Protein AF-A0AA49GGZ0-F1 (afdb_monomer_lite)

Radius of gyration: 17.22 Å; chains: 1; bounding box: 53×34×42 Å

Sequence (162 aa):
MSKKKEEEEKAKKLKKKEEINKILRNADAGKEMQLGMHTRDFSFLDGVEEKFAKDLQNPDESYRLYYSIRRLLMEYLPKGKENEKARELVYEQKNIFLNRGKAKGPDGYRGSDGRQAYISSDLVVALEIVKDWIKSGANSFDIYNQFNEKNIELGYIDPKKQ

Organism: NCBI:txid3059076

pLDDT: mean 85.46, std 13.2, range [53.03, 98.19]

Secondary structure (DSSP, 8-state):
--HHHHHHHHHHHHHHHHHHHHHHHHHHTT-HHHHTT-----GGGTTTGGG-SS----HHHHHHHHHHHHHHHHHHS--SSTTHHHHHHHHHHHHHHHTTTPPP-TTS--S--GGGS-IIIIIHHHHHHHHHHHHTT--HHHHHHHHHHHHHHTTSS-TTT-

Foldseek 3Di:
DDPVVLVVVVVVLVVVVVVLLCLQQVLCPPQPVLLVVDDDDPCVLPPLQVPPPDQDDDLVLLQVLVVVLVVLLVSQGRDDPSNVVLSVLLVQLLVCQLFVQQGQDPVRDRPDDSSRGGSNRGRNVSSVLSVVCVVVVVRSSSSSVSSVVVCVVSVSDDPSVD

Structure (mmCIF, N/CA/C/O backbone):
data_AF-A0AA49GGZ0-F1
#
_entry.id   AF-A0AA49GGZ0-F1
#
loop_
_atom_site.group_PDB
_atom_site.id
_atom_site.type_symbol
_atom_site.label_atom_id
_atom_site.label_alt_id
_atom_site.label_comp_id
_atom_site.label_asym_id
_atom_site.label_entity_id
_atom_site.label_seq_id
_atom_site.pdbx_PDB_ins_code
_atom_site.Cartn_x
_atom_site.Cartn_y
_atom_site.Cartn_z
_atom_site.occupancy
_atom_site.B_iso_or_equiv
_atom_site.auth_seq_id
_atom_site.auth_comp_id
_atom_site.auth_asym_id
_atom_site.auth_atom_id
_atom_site.pdbx_PDB_model_num
ATOM 1 N N . MET A 1 1 ? -28.200 16.880 -7.261 1.00 55.25 1 MET A N 1
ATOM 2 C CA . MET A 1 1 ? -28.085 16.164 -5.968 1.00 55.25 1 MET A CA 1
ATOM 3 C C . MET A 1 1 ? -28.119 17.199 -4.848 1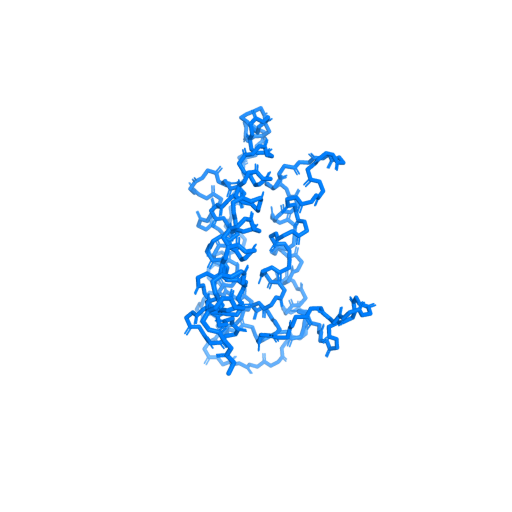.00 55.25 1 MET A C 1
ATOM 5 O O . MET A 1 1 ? -27.531 18.253 -5.023 1.00 55.25 1 MET A O 1
ATOM 9 N N . SER A 1 2 ? -28.883 16.973 -3.772 1.00 67.31 2 SER A N 1
ATOM 10 C CA . SER A 1 2 ? -29.075 17.964 -2.693 1.00 67.31 2 SER A CA 1
ATOM 11 C C . SER A 1 2 ? -27.779 18.181 -1.900 1.00 67.31 2 SER A C 1
ATOM 13 O O . SER A 1 2 ? -27.130 17.191 -1.564 1.00 67.31 2 SER A O 1
ATOM 15 N N . LYS A 1 3 ? -27.441 19.439 -1.561 1.00 74.25 3 LYS A N 1
ATOM 16 C CA . LYS A 1 3 ? -26.261 19.824 -0.748 1.00 74.25 3 LYS A CA 1
ATOM 17 C C . LYS A 1 3 ? -26.090 18.954 0.509 1.00 74.25 3 LYS A C 1
ATOM 19 O O . LYS A 1 3 ? -24.978 18.577 0.853 1.00 74.25 3 LYS A O 1
ATOM 24 N N . LYS A 1 4 ? -27.207 18.528 1.109 1.00 77.81 4 LYS A N 1
ATOM 25 C CA . LYS A 1 4 ? -27.244 17.650 2.285 1.00 77.81 4 LYS A CA 1
ATOM 26 C C . LYS A 1 4 ? -26.634 16.256 2.045 1.00 77.81 4 LYS A C 1
ATOM 28 O O . LYS A 1 4 ? -25.941 15.739 2.910 1.00 77.81 4 LYS A O 1
ATOM 33 N N . LYS A 1 5 ? -26.836 15.655 0.861 1.00 78.81 5 LYS A N 1
ATOM 34 C CA . LYS A 1 5 ? -26.240 14.345 0.517 1.00 78.81 5 LYS A CA 1
ATOM 35 C C . LYS A 1 5 ? -24.722 14.438 0.337 1.00 78.81 5 LYS A C 1
ATOM 37 O O . LYS A 1 5 ? -24.009 13.506 0.689 1.00 78.81 5 LYS A O 1
ATOM 42 N N . GLU A 1 6 ? -24.236 15.556 -0.196 1.00 79.94 6 GLU A N 1
ATOM 43 C CA . GLU A 1 6 ? -22.804 15.778 -0.414 1.00 79.94 6 GLU A CA 1
ATOM 44 C C . GLU A 1 6 ? -22.053 16.002 0.911 1.00 79.94 6 GLU A C 1
ATOM 46 O O . GLU A 1 6 ? -20.947 15.497 1.097 1.00 79.94 6 GLU A O 1
ATOM 51 N N . GLU A 1 7 ? -22.670 16.709 1.862 1.00 81.38 7 GLU A N 1
ATOM 52 C CA . GLU A 1 7 ? -22.139 16.888 3.220 1.00 81.38 7 GLU A CA 1
ATOM 53 C C . GLU A 1 7 ? -22.102 15.571 4.010 1.00 81.38 7 GLU A C 1
ATOM 55 O O . GLU A 1 7 ? -21.087 15.255 4.636 1.00 81.38 7 GLU A O 1
ATOM 60 N N . GLU A 1 8 ? -23.160 14.758 3.933 1.00 82.75 8 GLU A N 1
ATOM 61 C CA . GLU A 1 8 ? -23.203 13.433 4.568 1.00 82.75 8 GLU A CA 1
ATOM 62 C C . GLU A 1 8 ? -22.129 12.483 4.012 1.00 82.75 8 GLU A C 1
ATOM 64 O O . GLU A 1 8 ? -21.506 11.731 4.767 1.00 82.75 8 GLU A O 1
ATOM 69 N N . GLU A 1 9 ? -21.876 12.516 2.701 1.00 82.88 9 GLU A N 1
ATOM 70 C CA . GLU A 1 9 ? -20.831 11.707 2.072 1.00 82.88 9 GLU A CA 1
ATOM 71 C C . GLU A 1 9 ? -19.430 12.155 2.511 1.00 82.88 9 GLU A C 1
ATOM 73 O O . GLU A 1 9 ? -18.609 11.320 2.895 1.00 82.88 9 GLU A O 1
ATOM 78 N N . LYS A 1 10 ? -19.167 13.469 2.546 1.00 83.44 10 LYS A N 1
ATOM 79 C CA . LYS A 1 10 ? -17.901 14.028 3.056 1.00 83.44 10 LYS A CA 1
ATOM 80 C C . LYS A 1 10 ? -17.653 13.640 4.516 1.00 83.44 10 LYS A C 1
ATOM 82 O O . LYS A 1 10 ? -16.545 13.227 4.853 1.00 83.44 10 LYS A O 1
ATOM 87 N N . ALA A 1 11 ? -18.679 13.697 5.365 1.00 84.94 11 ALA A N 1
ATOM 88 C CA . ALA A 1 11 ? -18.571 13.306 6.769 1.00 84.94 11 ALA A CA 1
ATOM 89 C C . ALA A 1 11 ? -18.245 11.811 6.944 1.00 84.94 11 ALA A C 1
ATOM 91 O O . ALA A 1 11 ? -17.433 11.450 7.797 1.00 84.94 11 ALA A O 1
ATOM 92 N N . LYS A 1 12 ? -18.833 10.928 6.123 1.00 85.88 12 LYS A N 1
ATOM 93 C CA . LYS A 1 12 ? -18.508 9.489 6.131 1.00 85.88 12 LYS A CA 1
ATOM 94 C C . LYS A 1 12 ? -17.058 9.225 5.718 1.00 85.88 12 LYS A C 1
ATOM 96 O O . LYS A 1 12 ? -16.384 8.427 6.365 1.00 85.88 12 LYS A O 1
ATOM 101 N N . LYS A 1 13 ? -16.572 9.911 4.680 1.00 84.50 13 LYS A N 1
ATOM 102 C CA . LYS A 1 13 ? -15.184 9.796 4.202 1.00 84.50 13 LYS A CA 1
ATOM 103 C C . LYS A 1 13 ? -14.179 10.248 5.257 1.00 84.50 13 LYS A C 1
ATOM 105 O O . LYS A 1 13 ? -13.210 9.542 5.528 1.00 84.50 13 LYS A O 1
ATOM 110 N N . LEU A 1 14 ? -14.450 11.378 5.912 1.00 87.06 14 LEU A N 1
ATOM 111 C CA . LEU A 1 14 ? -13.603 11.883 6.992 1.00 87.06 14 LEU A CA 1
ATOM 112 C C . LEU A 1 14 ? -13.507 10.878 8.147 1.00 87.06 14 LEU A C 1
ATOM 114 O O . LEU A 1 14 ? -12.403 10.519 8.544 1.00 87.06 14 LEU A O 1
ATOM 118 N N . LYS A 1 15 ? -14.646 10.340 8.602 1.00 88.75 15 LYS A N 1
ATOM 119 C CA . LYS A 1 15 ? -14.680 9.310 9.653 1.00 88.75 15 LYS A CA 1
ATOM 120 C C . LYS A 1 15 ? -13.869 8.069 9.289 1.00 88.75 15 LYS A C 1
ATOM 122 O O . LYS A 1 15 ? -13.124 7.558 10.116 1.00 88.75 15 LYS A O 1
ATOM 127 N N . LYS A 1 16 ? -13.974 7.600 8.044 1.00 88.31 16 LYS A N 1
ATOM 128 C CA . LYS A 1 16 ? -13.203 6.449 7.554 1.00 88.31 16 LYS A CA 1
ATOM 129 C C . LYS A 1 16 ? -11.697 6.730 7.557 1.00 88.31 16 LYS A C 1
ATOM 131 O O . LYS A 1 16 ? -10.912 5.868 7.941 1.00 88.31 16 LYS A O 1
ATOM 136 N N . LYS A 1 17 ? -11.282 7.936 7.156 1.00 88.75 17 LYS A N 1
ATOM 137 C CA . LYS A 1 17 ? -9.872 8.351 7.205 1.00 88.75 17 LYS A CA 1
ATOM 138 C C . LYS A 1 17 ? -9.354 8.401 8.644 1.00 88.75 17 LYS A C 1
ATOM 140 O O . LYS A 1 17 ? -8.270 7.898 8.921 1.00 88.75 17 LYS A O 1
ATOM 145 N N . GLU A 1 18 ? -10.134 8.958 9.565 1.00 90.44 18 GLU A N 1
ATOM 146 C CA . GLU A 1 18 ? -9.805 8.979 10.995 1.00 90.44 18 GLU A CA 1
ATOM 147 C C . GLU A 1 18 ? -9.686 7.565 11.579 1.00 90.44 18 GLU A C 1
ATOM 149 O O . GLU A 1 18 ? -8.757 7.285 12.338 1.00 90.44 18 GLU A O 1
ATOM 154 N N . GLU A 1 19 ? -10.578 6.656 11.184 1.00 92.38 19 GLU A N 1
ATOM 155 C CA . GLU A 1 19 ? -10.544 5.251 11.589 1.00 92.38 19 GLU A CA 1
ATOM 156 C C . GLU A 1 19 ? -9.274 4.542 11.097 1.00 92.38 19 GLU A C 1
ATOM 158 O O . GLU A 1 19 ? -8.580 3.911 11.895 1.00 92.38 19 GLU A O 1
ATOM 163 N N . ILE A 1 20 ? -8.913 4.705 9.819 1.00 93.25 20 ILE A N 1
ATOM 164 C CA . ILE A 1 20 ? -7.664 4.174 9.248 1.00 93.25 20 ILE A CA 1
ATOM 165 C C . ILE A 1 20 ? -6.452 4.698 10.026 1.00 93.25 20 ILE A C 1
ATOM 167 O O . ILE A 1 20 ? -5.601 3.912 10.448 1.00 93.25 20 ILE A O 1
ATOM 171 N N . ASN A 1 21 ? -6.397 6.008 10.277 1.00 91.69 21 ASN A N 1
ATOM 172 C CA . ASN A 1 21 ? -5.300 6.628 11.020 1.00 91.69 21 ASN A CA 1
ATOM 173 C C . ASN A 1 21 ? -5.181 6.051 12.434 1.00 91.69 21 ASN A C 1
ATOM 175 O O . ASN A 1 21 ? -4.076 5.777 12.902 1.00 91.69 21 ASN A O 1
ATOM 179 N N . LYS A 1 22 ? -6.317 5.850 13.109 1.00 92.81 22 LYS A N 1
ATOM 180 C CA . LYS A 1 22 ? -6.364 5.266 14.449 1.00 92.81 22 LYS A CA 1
ATOM 181 C C . LYS A 1 22 ? -5.867 3.822 14.447 1.00 92.81 22 LYS A C 1
ATOM 183 O O . LYS A 1 22 ? -5.059 3.472 15.301 1.00 92.81 22 LYS A O 1
ATOM 188 N N . ILE A 1 23 ? -6.307 3.002 13.490 1.00 93.44 23 ILE A N 1
ATOM 189 C CA . ILE A 1 23 ? -5.867 1.605 13.353 1.00 93.44 23 ILE A CA 1
ATOM 190 C C . ILE A 1 23 ? -4.347 1.538 13.171 1.00 93.44 23 ILE A C 1
ATOM 192 O O . ILE A 1 23 ? -3.681 0.792 13.884 1.00 93.44 23 ILE A O 1
ATOM 196 N N . LEU A 1 24 ? -3.798 2.334 12.249 1.00 93.44 24 LEU A N 1
ATOM 197 C CA . LEU A 1 24 ? -2.371 2.306 11.923 1.00 93.44 24 LEU A CA 1
ATOM 198 C C . LEU A 1 24 ? -1.507 2.781 13.097 1.00 93.44 24 LEU A C 1
ATOM 200 O O . LEU A 1 24 ? -0.554 2.102 13.462 1.00 93.44 24 LEU A O 1
ATOM 204 N N . ARG A 1 25 ? -1.877 3.893 13.745 1.00 90.94 25 ARG A N 1
ATOM 205 C CA . ARG A 1 25 ? -1.124 4.427 14.892 1.00 90.94 25 ARG A CA 1
ATOM 206 C C . ARG A 1 25 ? -1.185 3.517 16.114 1.00 90.94 25 ARG A C 1
ATOM 208 O O . ARG A 1 25 ? -0.176 3.337 16.786 1.00 90.94 25 ARG A O 1
ATOM 215 N N . ASN A 1 26 ? -2.345 2.920 16.391 1.00 91.06 26 ASN A N 1
ATOM 216 C CA . ASN A 1 26 ? -2.484 1.986 17.507 1.00 91.06 26 ASN A CA 1
ATOM 217 C C . ASN A 1 26 ? -1.651 0.717 17.295 1.00 91.06 26 ASN A C 1
ATOM 219 O O . ASN A 1 26 ? -1.124 0.178 18.264 1.00 91.06 26 ASN A O 1
ATOM 223 N N . ALA A 1 27 ? -1.506 0.260 16.047 1.00 88.94 27 ALA A N 1
ATOM 224 C CA . ALA A 1 27 ? -0.705 -0.919 15.738 1.00 88.94 27 ALA A CA 1
ATOM 225 C C . ALA A 1 27 ? 0.787 -0.720 16.056 1.00 88.94 27 ALA A C 1
ATOM 227 O O . ALA A 1 27 ? 1.473 -1.669 16.434 1.00 88.94 27 ALA A O 1
ATOM 228 N N . ASP A 1 28 ? 1.293 0.512 15.957 1.00 87.50 28 ASP A N 1
ATOM 229 C CA . ASP A 1 28 ? 2.691 0.821 16.262 1.00 87.50 28 ASP A CA 1
ATOM 230 C C . ASP A 1 28 ? 2.970 1.017 17.768 1.00 87.50 28 ASP A C 1
ATOM 232 O O . ASP A 1 28 ? 4.130 1.004 18.171 1.00 87.50 28 ASP A O 1
ATOM 236 N N . ALA A 1 29 ? 1.948 1.124 18.629 1.00 80.94 29 ALA A N 1
ATOM 237 C CA . ALA A 1 29 ? 2.129 1.368 20.068 1.00 80.94 29 ALA A CA 1
ATOM 238 C C . ALA A 1 29 ? 2.887 0.242 20.812 1.00 80.94 29 ALA A C 1
ATOM 240 O O . ALA A 1 29 ? 3.445 0.477 21.878 1.00 80.94 29 ALA A O 1
ATOM 241 N N . GLY A 1 30 ? 2.933 -0.975 20.255 1.00 67.50 30 GLY A N 1
ATOM 242 C CA . GLY A 1 30 ? 3.692 -2.117 20.794 1.00 67.50 30 GLY A CA 1
ATOM 243 C C . GLY A 1 30 ? 5.004 -2.418 20.056 1.00 67.50 30 GLY A C 1
ATOM 244 O O . GLY A 1 30 ? 5.566 -3.503 20.217 1.00 67.50 30 GLY A O 1
ATOM 245 N N . LYS A 1 31 ? 5.464 -1.515 19.180 1.00 69.50 31 LYS A N 1
ATOM 246 C CA . LYS A 1 31 ? 6.496 -1.807 18.174 1.00 69.50 31 LYS A CA 1
ATOM 247 C C . LYS A 1 31 ? 7.937 -1.614 18.635 1.00 69.50 31 LYS A C 1
ATOM 249 O O . LYS A 1 31 ? 8.817 -2.285 18.100 1.00 69.50 31 LYS A O 1
ATOM 254 N N . GLU A 1 32 ? 8.191 -0.750 19.616 1.00 61.06 32 GLU A N 1
ATOM 255 C CA . GLU A 1 32 ? 9.558 -0.410 20.055 1.00 61.06 32 GLU A CA 1
ATOM 256 C C . GLU A 1 32 ? 10.379 -1.654 20.448 1.00 61.06 32 GLU A C 1
ATOM 258 O O . GLU A 1 32 ? 11.564 -1.741 20.136 1.00 61.06 32 GLU A O 1
ATOM 263 N N . MET A 1 33 ? 9.731 -2.686 21.004 1.00 55.25 33 MET A N 1
ATOM 264 C CA . MET A 1 33 ? 10.374 -3.963 21.342 1.00 55.25 33 MET A CA 1
ATOM 265 C C . MET A 1 33 ? 10.739 -4.827 20.114 1.00 55.25 33 MET A C 1
ATOM 267 O O . MET A 1 33 ? 11.655 -5.642 20.191 1.00 55.25 33 MET A O 1
ATOM 271 N N . GLN A 1 34 ? 10.048 -4.675 18.978 1.00 59.31 34 GLN A N 1
ATOM 272 C CA . GLN A 1 34 ? 10.275 -5.483 17.768 1.00 59.31 34 GLN A CA 1
ATOM 273 C C . GLN A 1 34 ? 11.452 -4.960 16.933 1.00 59.31 34 GLN A C 1
ATOM 275 O O . GLN A 1 34 ? 12.197 -5.755 16.365 1.00 59.31 34 GLN A O 1
ATOM 280 N N . LEU A 1 35 ? 11.654 -3.639 16.873 1.00 59.91 35 LEU A N 1
ATOM 281 C CA . LEU A 1 35 ? 12.693 -3.022 16.036 1.00 59.91 35 LEU A CA 1
ATOM 282 C C . LEU A 1 35 ? 14.119 -3.286 16.546 1.00 59.91 35 LEU A C 1
ATOM 284 O O . LEU A 1 35 ? 15.030 -3.442 15.735 1.00 59.91 35 LEU A O 1
ATOM 288 N N . GLY A 1 36 ? 14.306 -3.432 17.863 1.00 53.91 36 GLY A N 1
ATOM 289 C CA . GLY A 1 36 ? 15.610 -3.725 18.477 1.00 53.91 36 GLY A CA 1
ATOM 290 C C . GLY A 1 36 ? 16.238 -5.069 18.075 1.00 53.91 36 GLY A C 1
ATOM 291 O O . GLY A 1 36 ? 17.405 -5.304 18.372 1.00 53.91 36 GLY A O 1
ATOM 292 N N . MET A 1 37 ? 15.496 -5.944 17.383 1.00 53.25 37 MET A N 1
ATOM 293 C CA . MET A 1 37 ? 15.985 -7.240 16.890 1.00 53.25 37 MET A CA 1
ATOM 294 C C . MET A 1 37 ? 16.387 -7.238 15.404 1.00 53.25 37 MET A C 1
ATOM 296 O O . MET A 1 37 ? 16.902 -8.244 14.917 1.00 53.25 37 MET A O 1
ATOM 300 N N . HIS A 1 38 ? 16.153 -6.146 14.667 1.00 56.91 38 HIS A N 1
ATOM 301 C CA . HIS A 1 38 ? 16.286 -6.111 13.206 1.00 56.91 38 HIS A CA 1
ATOM 302 C C . HIS A 1 38 ? 17.381 -5.140 12.736 1.00 56.91 38 HIS A C 1
ATOM 304 O O . HIS A 1 38 ? 17.102 -4.160 12.048 1.00 56.91 38 HIS A O 1
ATOM 310 N N . THR A 1 39 ? 18.646 -5.430 13.049 1.00 53.03 39 THR A N 1
ATOM 31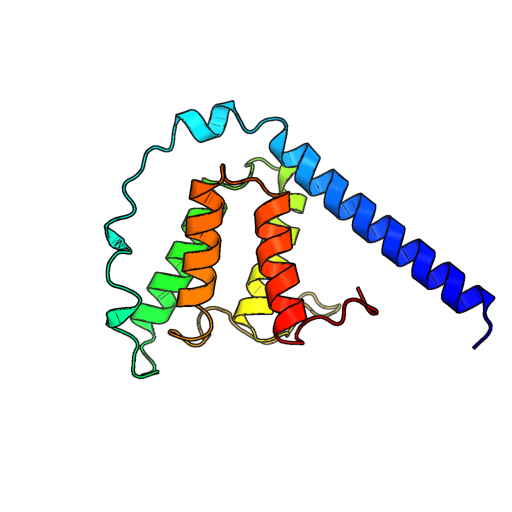1 C CA . THR A 1 39 ? 19.796 -4.851 12.334 1.00 53.03 39 THR A CA 1
ATOM 312 C C . THR A 1 39 ? 20.195 -5.790 11.194 1.00 53.03 39 THR A C 1
ATOM 314 O O . THR A 1 39 ? 20.921 -6.764 11.389 1.00 53.03 39 THR A O 1
ATOM 317 N N . ARG A 1 40 ? 19.681 -5.547 9.982 1.00 57.16 40 ARG A N 1
ATOM 318 C CA . ARG A 1 40 ? 20.113 -6.273 8.778 1.00 57.16 40 ARG A CA 1
ATOM 319 C C . ARG A 1 40 ? 20.690 -5.338 7.736 1.00 57.16 40 ARG A C 1
ATOM 321 O O . ARG A 1 40 ? 20.180 -4.248 7.507 1.00 57.16 40 ARG A O 1
ATOM 328 N N . ASP A 1 41 ? 21.742 -5.840 7.108 1.00 60.75 41 ASP A N 1
ATOM 329 C CA . ASP A 1 41 ? 22.376 -5.262 5.940 1.00 60.75 41 ASP A CA 1
ATOM 330 C C . ASP A 1 41 ? 21.450 -5.384 4.713 1.00 60.75 41 ASP A C 1
ATOM 332 O O . ASP A 1 41 ? 20.937 -6.466 4.408 1.00 60.75 41 ASP A O 1
ATOM 336 N N . PHE A 1 42 ? 21.217 -4.257 4.037 1.00 64.50 42 PHE A N 1
ATOM 337 C CA . PHE A 1 42 ? 20.411 -4.153 2.817 1.00 64.50 42 PHE A CA 1
ATOM 338 C C . PHE A 1 42 ? 21.262 -4.205 1.541 1.00 64.50 42 PHE A C 1
ATOM 340 O O . PHE A 1 42 ? 20.708 -4.045 0.457 1.00 64.50 42 PHE A O 1
ATOM 347 N N . SER A 1 43 ? 22.567 -4.474 1.649 1.00 63.88 43 SER A N 1
ATOM 348 C CA . SER A 1 43 ? 23.528 -4.503 0.534 1.00 63.88 43 SER A CA 1
ATOM 349 C C . SER A 1 43 ? 23.123 -5.392 -0.646 1.00 63.88 43 SER A C 1
ATOM 351 O O . SER A 1 43 ? 23.468 -5.112 -1.791 1.00 63.88 43 SER A O 1
ATOM 353 N N . PHE A 1 44 ? 22.317 -6.436 -0.419 1.00 63.00 44 PHE A N 1
ATOM 354 C CA . PHE A 1 44 ? 21.762 -7.273 -1.494 1.00 63.00 44 PHE A CA 1
ATOM 355 C C . PHE A 1 44 ? 20.809 -6.522 -2.445 1.00 63.00 44 PHE A C 1
ATOM 357 O O . PHE A 1 44 ? 20.408 -7.071 -3.472 1.00 63.00 44 PHE A O 1
ATOM 364 N N . LEU A 1 45 ? 20.419 -5.295 -2.091 1.00 60.50 45 LEU A N 1
ATOM 365 C CA . LEU A 1 45 ? 19.564 -4.404 -2.871 1.00 60.50 45 LEU A CA 1
ATOM 366 C C . LEU A 1 45 ? 20.340 -3.229 -3.491 1.00 60.50 45 LEU A C 1
ATOM 368 O O . LEU A 1 45 ? 19.704 -2.351 -4.080 1.00 60.50 45 LEU A O 1
ATOM 372 N N . ASP A 1 46 ? 21.667 -3.187 -3.349 1.00 63.94 46 ASP A N 1
ATOM 373 C CA . ASP A 1 46 ? 22.512 -2.155 -3.954 1.00 63.94 46 ASP A CA 1
ATOM 374 C C . ASP A 1 46 ? 22.712 -2.433 -5.454 1.00 63.94 46 ASP A C 1
ATOM 376 O O . ASP A 1 46 ? 22.863 -3.578 -5.890 1.00 63.94 46 ASP A O 1
ATOM 380 N N . GLY A 1 47 ? 22.679 -1.378 -6.275 1.00 60.25 47 GLY A N 1
ATOM 381 C CA . GLY A 1 47 ? 22.842 -1.486 -7.732 1.00 60.25 47 GLY A CA 1
ATOM 382 C C . GLY A 1 47 ? 21.636 -2.074 -8.477 1.00 60.2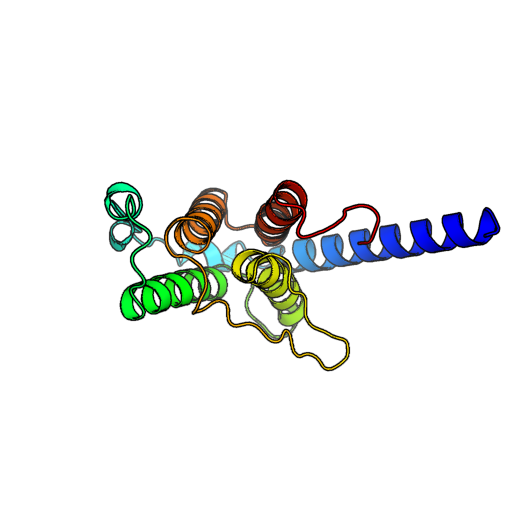5 47 GLY A C 1
ATOM 383 O O . GLY A 1 47 ? 21.766 -2.482 -9.632 1.00 60.25 47 GLY A O 1
ATOM 384 N N . VAL A 1 48 ? 20.465 -2.136 -7.830 1.00 64.19 48 VAL A N 1
ATOM 385 C CA . VAL A 1 48 ? 19.182 -2.450 -8.480 1.00 64.19 48 VAL A CA 1
ATOM 386 C C . VAL A 1 48 ? 18.898 -1.378 -9.542 1.00 64.19 48 VAL A C 1
ATOM 388 O O . VAL A 1 48 ? 18.797 -1.709 -10.713 1.00 64.19 48 VAL A O 1
ATOM 391 N N . GLU A 1 49 ? 18.905 -0.094 -9.189 1.00 60.62 49 GLU A N 1
ATOM 392 C CA . GLU A 1 49 ? 18.528 1.031 -10.070 1.00 60.62 49 GLU A CA 1
ATOM 393 C C . GLU A 1 49 ? 19.293 1.093 -11.408 1.00 60.62 49 GLU A C 1
ATOM 395 O O . GLU A 1 49 ? 18.694 1.286 -12.466 1.00 60.62 49 GLU A O 1
ATOM 400 N N . GLU A 1 50 ? 20.608 0.863 -11.383 1.00 59.06 50 GLU A N 1
ATOM 401 C CA . GLU A 1 50 ? 21.488 1.001 -12.553 1.00 59.06 50 GLU A CA 1
ATOM 402 C C . GLU A 1 50 ? 21.276 -0.115 -13.598 1.00 59.06 50 GLU A C 1
ATOM 404 O O . GLU A 1 50 ? 21.556 0.060 -14.786 1.00 59.06 50 GLU A O 1
ATOM 409 N N . LYS A 1 51 ? 20.713 -1.262 -13.188 1.00 59.47 51 LYS A N 1
ATOM 410 C CA . LYS A 1 51 ? 20.485 -2.424 -14.063 1.00 59.47 51 LYS A CA 1
ATOM 411 C C . LYS A 1 51 ? 19.215 -2.335 -14.913 1.00 59.47 51 LYS A C 1
ATOM 413 O O . LYS A 1 51 ? 19.066 -3.136 -15.836 1.00 59.47 51 LYS A O 1
ATOM 418 N N . PHE A 1 52 ? 18.312 -1.387 -14.653 1.00 60.25 52 PHE A N 1
ATOM 419 C CA . PHE A 1 52 ? 16.945 -1.427 -15.198 1.00 60.25 52 PHE A CA 1
ATOM 420 C C . PHE A 1 52 ? 16.611 -0.345 -16.239 1.00 60.25 52 PHE A C 1
ATOM 422 O O . PHE A 1 52 ? 15.444 -0.057 -16.502 1.00 60.25 52 PHE A O 1
ATOM 429 N N . ALA A 1 53 ? 17.623 0.185 -16.934 1.00 54.28 53 ALA A N 1
ATOM 430 C CA . ALA A 1 53 ? 17.455 1.141 -18.040 1.00 54.28 53 ALA A CA 1
ATOM 431 C C . ALA A 1 53 ? 16.690 0.587 -19.269 1.00 54.28 53 ALA A C 1
ATOM 433 O O . ALA A 1 53 ? 16.423 1.318 -20.222 1.00 54.28 53 ALA A O 1
ATOM 434 N N . LYS A 1 54 ? 16.344 -0.706 -19.279 1.00 56.66 54 LYS A N 1
ATOM 435 C CA . LYS A 1 54 ? 15.516 -1.346 -20.305 1.00 56.66 54 LYS A CA 1
ATOM 436 C C . LYS A 1 54 ? 14.485 -2.217 -19.591 1.00 56.66 54 LYS A C 1
ATOM 438 O O . LYS A 1 54 ? 14.877 -3.200 -18.971 1.00 56.66 54 LYS A O 1
ATOM 443 N N . ASP A 1 55 ? 13.202 -1.863 -19.690 1.00 59.47 55 ASP A N 1
ATOM 444 C CA . ASP A 1 55 ? 12.036 -2.634 -19.212 1.00 59.47 55 ASP A CA 1
ATOM 445 C C . ASP A 1 55 ? 11.903 -3.981 -19.966 1.00 59.47 55 ASP A C 1
ATOM 447 O O . ASP A 1 55 ? 10.929 -4.263 -20.666 1.00 59.47 55 ASP A O 1
ATOM 451 N N . LEU A 1 56 ? 12.925 -4.832 -19.882 1.00 64.25 56 LEU A N 1
ATOM 452 C CA . LEU A 1 56 ? 12.884 -6.207 -20.356 1.00 64.25 56 LEU A CA 1
ATOM 453 C C . LEU A 1 56 ? 12.100 -7.031 -19.336 1.00 64.25 56 LEU A C 1
ATOM 455 O O . LEU A 1 56 ? 12.442 -7.071 -18.156 1.00 64.25 56 LEU A O 1
ATOM 459 N N . GLN A 1 57 ? 11.046 -7.700 -19.803 1.00 69.25 57 GLN A N 1
ATOM 460 C CA . GLN A 1 57 ? 10.276 -8.647 -19.001 1.00 69.25 57 GLN A CA 1
ATOM 461 C C . GLN A 1 57 ? 11.202 -9.766 -18.504 1.00 69.25 57 GLN A C 1
ATOM 463 O O . GLN A 1 57 ? 11.607 -10.635 -19.274 1.00 69.25 57 GLN A O 1
ATOM 468 N N . ASN A 1 58 ? 11.533 -9.734 -17.213 1.00 86.06 58 ASN A N 1
ATOM 469 C CA . ASN A 1 58 ? 12.265 -10.785 -16.519 1.00 86.06 58 ASN A CA 1
ATOM 470 C C . ASN A 1 58 ? 11.383 -11.325 -15.376 1.00 86.06 58 ASN A C 1
ATOM 472 O O . ASN A 1 58 ? 11.318 -10.712 -14.306 1.00 86.06 58 ASN A O 1
ATOM 476 N N . PRO A 1 59 ? 10.673 -12.447 -15.596 1.00 88.19 59 PRO A N 1
ATOM 477 C CA . PRO A 1 59 ? 9.769 -13.018 -14.601 1.00 88.19 59 PRO A CA 1
ATOM 478 C C . PRO A 1 59 ? 10.451 -13.359 -13.271 1.00 88.19 59 PRO A C 1
ATOM 480 O O . PRO A 1 59 ? 9.866 -13.121 -12.213 1.00 88.19 59 PRO A O 1
ATOM 483 N N . ASP A 1 60 ? 11.688 -13.863 -13.312 1.00 89.44 60 ASP A N 1
ATOM 484 C CA . ASP A 1 60 ? 12.445 -14.250 -12.115 1.00 89.44 60 ASP A CA 1
ATOM 485 C C . ASP A 1 60 ? 12.821 -13.028 -11.275 1.00 89.44 60 ASP A C 1
ATOM 487 O O . ASP A 1 60 ? 12.718 -13.035 -10.046 1.00 89.44 60 ASP A O 1
ATOM 491 N N . GLU A 1 61 ? 13.217 -11.946 -11.943 1.00 87.31 61 GLU A N 1
ATOM 492 C CA . GLU A 1 61 ? 13.516 -10.669 -11.305 1.00 87.31 61 GLU A CA 1
ATOM 493 C C . GLU A 1 61 ? 12.266 -10.056 -10.672 1.00 87.31 61 GLU A C 1
ATOM 495 O O . GLU A 1 61 ? 12.275 -9.693 -9.495 1.00 87.31 61 GLU A O 1
ATOM 500 N N . SER A 1 62 ? 11.171 -10.005 -11.434 1.00 90.69 62 SER A N 1
ATOM 501 C CA . SER A 1 62 ? 9.889 -9.491 -10.959 1.00 90.69 62 SER A CA 1
ATOM 502 C C . SER A 1 62 ? 9.416 -10.245 -9.712 1.00 90.69 62 SER A C 1
ATOM 504 O O . SER A 1 62 ? 9.050 -9.649 -8.693 1.00 90.69 62 SER A O 1
ATOM 506 N N . TYR A 1 63 ? 9.519 -11.577 -9.751 1.00 92.56 63 TYR A N 1
ATOM 507 C CA . TYR A 1 63 ? 9.248 -12.439 -8.610 1.00 92.56 63 TYR A CA 1
ATOM 508 C C . TYR A 1 63 ? 10.158 -12.087 -7.427 1.00 92.56 63 TYR A C 1
ATOM 510 O O . TYR A 1 63 ? 9.665 -11.819 -6.327 1.00 92.56 63 TYR A O 1
ATOM 518 N N . ARG A 1 64 ? 11.479 -12.026 -7.628 1.00 92.44 64 ARG A N 1
ATOM 519 C CA . ARG A 1 64 ? 12.433 -11.729 -6.550 1.00 92.44 64 ARG A CA 1
ATOM 520 C C . ARG A 1 64 ? 12.135 -10.388 -5.880 1.00 92.44 64 ARG A C 1
ATOM 522 O O . ARG A 1 64 ? 12.079 -10.337 -4.648 1.00 92.44 64 ARG A O 1
ATOM 529 N N . LEU A 1 65 ? 11.902 -9.330 -6.655 1.00 92.31 65 LEU A N 1
ATOM 530 C CA . LEU A 1 65 ? 11.598 -7.994 -6.134 1.00 92.31 65 LEU A CA 1
ATOM 531 C C . LEU A 1 65 ? 10.269 -7.986 -5.374 1.00 92.31 65 LEU A C 1
ATOM 533 O O . LEU A 1 65 ? 10.222 -7.550 -4.222 1.00 92.31 65 LEU A O 1
ATOM 537 N N . TYR A 1 66 ? 9.210 -8.557 -5.955 1.00 95.62 66 TYR A N 1
ATOM 538 C CA . TYR A 1 66 ? 7.900 -8.638 -5.307 1.00 95.62 66 TYR A CA 1
ATOM 539 C C . TYR A 1 66 ? 7.966 -9.343 -3.944 1.00 95.62 66 TYR A C 1
ATOM 541 O O . TYR A 1 66 ? 7.422 -8.854 -2.947 1.00 95.62 66 TYR A O 1
ATOM 549 N N . TYR A 1 67 ? 8.641 -10.494 -3.873 1.00 94.94 67 TYR A N 1
ATOM 550 C CA . TYR A 1 67 ? 8.766 -11.236 -2.618 1.00 94.94 67 TYR A CA 1
ATOM 551 C C . TYR A 1 67 ? 9.740 -10.580 -1.636 1.00 94.94 67 TYR A C 1
ATOM 553 O O . TYR A 1 67 ? 9.527 -10.708 -0.430 1.00 94.94 67 TYR A O 1
ATOM 561 N N . SER A 1 68 ? 10.730 -9.819 -2.111 1.00 94.38 68 SER A N 1
ATOM 562 C CA . SER A 1 68 ? 11.584 -8.982 -1.255 1.00 94.38 68 SER A CA 1
ATOM 563 C C . SER A 1 68 ? 10.765 -7.891 -0.566 1.00 94.38 68 SER A C 1
ATOM 565 O O . SER A 1 68 ? 10.760 -7.819 0.661 1.00 94.38 68 SER A O 1
ATOM 567 N N . ILE A 1 69 ? 9.964 -7.137 -1.327 1.00 96.19 69 ILE A N 1
ATOM 568 C CA . ILE A 1 69 ? 9.030 -6.127 -0.800 1.00 96.19 69 ILE A CA 1
ATOM 569 C C . ILE A 1 69 ? 8.081 -6.758 0.224 1.00 96.19 69 ILE A C 1
ATOM 571 O O . ILE A 1 69 ? 7.914 -6.257 1.337 1.00 96.19 69 ILE A O 1
ATOM 575 N N . ARG A 1 70 ? 7.466 -7.896 -0.130 1.00 95.75 70 ARG A N 1
ATOM 576 C CA . ARG A 1 70 ? 6.543 -8.608 0.764 1.00 95.75 70 ARG A CA 1
ATOM 577 C C . ARG A 1 70 ? 7.228 -9.033 2.062 1.00 95.75 70 ARG A C 1
ATOM 579 O O . ARG A 1 70 ? 6.641 -8.860 3.128 1.00 95.75 70 ARG A O 1
ATOM 586 N N . ARG A 1 71 ? 8.435 -9.596 1.976 1.00 94.19 71 ARG A N 1
ATOM 587 C CA . ARG A 1 71 ? 9.205 -10.053 3.136 1.00 94.19 71 ARG A CA 1
ATOM 588 C C . ARG A 1 71 ? 9.534 -8.890 4.066 1.00 94.19 71 ARG A C 1
ATOM 590 O O . ARG A 1 71 ? 9.282 -9.012 5.259 1.00 94.19 71 ARG A O 1
ATOM 597 N N . LEU A 1 72 ? 10.018 -7.774 3.523 1.00 94.12 72 LEU A N 1
ATOM 598 C CA . LEU A 1 72 ? 10.337 -6.571 4.294 1.00 94.12 72 LEU A CA 1
ATOM 599 C C . LEU A 1 72 ? 9.104 -6.029 5.026 1.00 94.12 72 LEU A C 1
ATOM 601 O O . LEU A 1 72 ? 9.140 -5.826 6.236 1.00 94.12 72 LEU A O 1
ATOM 605 N N . LEU A 1 73 ? 7.966 -5.902 4.341 1.00 96.12 73 LEU A N 1
ATOM 606 C CA . LEU A 1 73 ? 6.728 -5.474 4.996 1.00 96.12 73 LEU A CA 1
ATOM 607 C C . LEU A 1 73 ? 6.277 -6.452 6.094 1.00 96.12 73 LEU A C 1
ATOM 609 O O . LEU A 1 73 ? 5.820 -6.019 7.144 1.00 96.12 73 LEU A O 1
ATOM 613 N N . MET A 1 74 ? 6.387 -7.768 5.884 1.00 93.19 74 MET A N 1
ATOM 614 C CA . MET A 1 74 ? 6.044 -8.765 6.912 1.00 93.19 74 MET A CA 1
ATOM 615 C C . MET A 1 74 ? 6.989 -8.739 8.121 1.00 93.19 74 MET A C 1
ATOM 617 O O . MET A 1 74 ? 6.577 -9.087 9.226 1.00 93.19 74 MET A O 1
ATOM 621 N N . GLU A 1 75 ? 8.252 -8.378 7.906 1.00 91.81 75 GLU A N 1
ATOM 622 C CA . GLU A 1 75 ? 9.265 -8.307 8.957 1.00 91.81 75 GLU A CA 1
ATOM 623 C C . GLU A 1 75 ? 9.049 -7.082 9.852 1.00 91.81 75 GLU A C 1
ATOM 625 O O . GLU A 1 75 ? 9.066 -7.231 11.075 1.00 91.81 75 GLU A O 1
ATOM 630 N N . TYR A 1 76 ? 8.774 -5.921 9.244 1.00 93.19 76 TYR A N 1
ATOM 631 C CA . TYR A 1 76 ? 8.741 -4.624 9.925 1.00 93.19 76 TYR A CA 1
ATOM 632 C C . TYR A 1 76 ? 7.340 -4.107 10.284 1.00 93.19 76 TYR A C 1
ATOM 634 O O . TYR A 1 76 ? 7.229 -3.211 11.121 1.00 93.19 76 TYR A O 1
ATOM 642 N N . LEU A 1 77 ? 6.254 -4.617 9.690 1.00 94.94 77 LEU A N 1
ATOM 643 C CA . LEU A 1 77 ? 4.9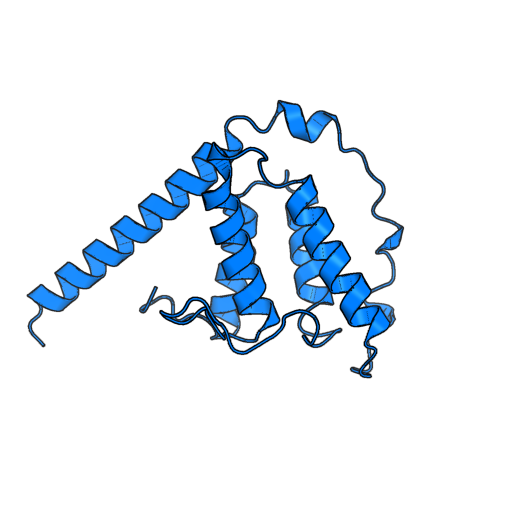03 -4.251 10.135 1.00 94.94 77 LEU A CA 1
ATOM 644 C C . LEU A 1 77 ? 4.550 -4.946 11.463 1.00 94.94 77 LEU A C 1
ATOM 646 O O . LEU A 1 77 ? 4.960 -6.090 11.676 1.00 94.94 77 LEU A O 1
ATOM 650 N N . PRO A 1 78 ? 3.731 -4.310 12.324 1.00 92.50 78 PRO A N 1
ATOM 651 C CA . PRO A 1 78 ? 3.278 -4.906 13.574 1.00 92.50 78 PRO A CA 1
ATOM 652 C C . PRO A 1 78 ? 2.644 -6.284 13.357 1.00 92.50 78 PRO A C 1
ATOM 654 O O . PRO A 1 78 ? 1.724 -6.467 12.547 1.00 92.50 78 PRO A O 1
ATOM 657 N N . LYS A 1 79 ? 3.177 -7.274 14.074 1.00 90.94 79 LYS A N 1
ATOM 658 C CA . LYS A 1 79 ? 2.744 -8.680 14.036 1.00 90.94 79 LYS A CA 1
ATOM 659 C C . LYS A 1 79 ? 1.525 -8.897 14.938 1.00 90.94 79 LYS A C 1
ATOM 661 O O . LYS A 1 79 ? 1.082 -7.974 15.605 1.00 90.94 79 LYS A O 1
ATOM 666 N N . GLY A 1 80 ? 0.962 -10.103 14.924 1.00 91.38 80 GLY A N 1
ATOM 667 C CA . GLY A 1 80 ? -0.210 -10.449 15.737 1.00 91.38 80 GLY A CA 1
ATOM 668 C C . GLY A 1 80 ? -1.543 -10.280 15.006 1.00 91.38 80 GLY A C 1
ATOM 669 O O . GLY A 1 80 ? -1.622 -9.671 13.930 1.00 91.38 80 GLY A O 1
ATOM 670 N N . LYS A 1 81 ? -2.588 -10.896 15.560 1.00 92.44 81 LYS A N 1
ATOM 671 C CA . LYS A 1 81 ? -3.942 -10.913 14.982 1.00 92.44 81 LYS A CA 1
ATOM 672 C C . LYS A 1 81 ? -4.628 -9.557 15.155 1.00 92.44 81 LYS A C 1
ATOM 674 O O . LYS A 1 81 ? -5.309 -9.082 14.258 1.00 92.44 81 LYS A O 1
ATOM 679 N N . GLU A 1 82 ? -4.368 -8.895 16.273 1.00 91.75 82 GLU A N 1
ATOM 680 C CA . GLU A 1 82 ? -4.818 -7.545 16.603 1.00 91.75 82 GLU A CA 1
ATOM 681 C C . GLU A 1 82 ? -4.359 -6.492 15.582 1.00 91.75 82 GLU A C 1
ATOM 683 O O . GLU A 1 82 ? -5.087 -5.542 15.305 1.00 91.75 82 GLU A O 1
ATOM 688 N N . ASN A 1 83 ? -3.202 -6.711 14.948 1.00 94.38 83 ASN A N 1
ATOM 689 C CA . ASN A 1 83 ? -2.622 -5.807 13.953 1.00 94.38 83 ASN A CA 1
ATOM 690 C C . ASN A 1 83 ? -2.884 -6.235 12.501 1.00 94.38 83 ASN A C 1
ATOM 692 O O . ASN A 1 83 ? -2.390 -5.606 11.564 1.00 94.38 83 ASN A O 1
ATOM 696 N N . GLU A 1 84 ? -3.656 -7.304 12.282 1.00 95.31 84 GLU A N 1
ATOM 697 C CA . GLU A 1 84 ? -3.972 -7.807 10.941 1.00 95.31 84 GLU A CA 1
ATOM 698 C C . GLU A 1 84 ? -4.591 -6.721 10.066 1.00 95.31 84 GLU A C 1
ATOM 700 O O . GLU A 1 84 ? -4.160 -6.526 8.928 1.00 95.31 84 GLU A O 1
ATOM 705 N N . LYS A 1 85 ? -5.510 -5.930 10.631 1.00 95.56 85 LYS A N 1
ATOM 706 C CA . LYS A 1 85 ? -6.183 -4.878 9.873 1.00 95.56 85 LYS A CA 1
ATOM 707 C C . LYS A 1 85 ? -5.232 -3.784 9.389 1.00 95.56 85 LYS A C 1
ATOM 709 O O . LYS A 1 85 ? -5.366 -3.315 8.261 1.00 95.56 85 LYS A O 1
ATOM 714 N N . ALA A 1 86 ? -4.254 -3.405 10.210 1.00 95.44 86 ALA A N 1
ATOM 715 C CA . ALA A 1 86 ? -3.226 -2.443 9.825 1.00 95.44 86 ALA A CA 1
ATOM 716 C C . ALA A 1 86 ? -2.387 -2.973 8.651 1.00 95.44 86 ALA A C 1
ATOM 718 O O . ALA A 1 86 ? -2.181 -2.263 7.665 1.00 95.44 86 ALA A O 1
ATOM 719 N N . ARG A 1 87 ? -1.980 -4.250 8.701 1.00 96.69 87 ARG A N 1
ATOM 720 C CA . ARG A 1 87 ? -1.238 -4.889 7.602 1.00 96.69 87 ARG A CA 1
ATOM 721 C C . ARG A 1 87 ? -2.056 -4.955 6.317 1.00 96.69 87 ARG A C 1
ATOM 723 O O . ARG A 1 87 ? -1.530 -4.639 5.255 1.00 96.69 87 ARG A O 1
ATOM 730 N N . GLU A 1 88 ? -3.335 -5.317 6.401 1.00 96.00 88 GLU A N 1
ATOM 731 C CA . GLU A 1 88 ? -4.235 -5.338 5.241 1.00 96.00 88 GLU A CA 1
ATOM 732 C C . GLU A 1 88 ? -4.333 -3.976 4.550 1.00 96.00 88 GLU A C 1
ATOM 734 O O . GLU A 1 88 ? -4.290 -3.920 3.322 1.00 96.00 88 GLU A O 1
ATOM 739 N N . LEU A 1 89 ? -4.443 -2.889 5.322 1.00 96.56 89 LEU A N 1
ATOM 740 C CA . LEU A 1 89 ? -4.523 -1.526 4.789 1.00 96.56 89 LEU A CA 1
ATOM 741 C C . LEU A 1 89 ? -3.254 -1.154 4.014 1.00 96.56 89 LEU A C 1
ATOM 743 O O . LEU A 1 89 ? -3.343 -0.668 2.886 1.00 96.56 89 LEU A O 1
ATOM 747 N N . VAL A 1 90 ? -2.078 -1.435 4.583 1.00 97.94 90 VAL A N 1
ATOM 748 C CA . VAL A 1 90 ? -0.787 -1.201 3.915 1.00 97.94 90 VAL A CA 1
ATOM 749 C C . VAL A 1 90 ? -0.658 -2.068 2.660 1.00 97.94 90 VAL A C 1
ATOM 751 O O . VAL A 1 90 ? -0.286 -1.577 1.593 1.00 97.94 90 VAL A O 1
ATOM 754 N N . TYR A 1 91 ? -1.006 -3.355 2.750 1.00 97.06 91 TYR A N 1
ATOM 755 C CA . TYR A 1 91 ? -0.960 -4.263 1.605 1.00 97.06 91 TYR A CA 1
ATOM 756 C C . TYR A 1 91 ? -1.902 -3.835 0.489 1.00 97.06 91 TYR A C 1
ATOM 758 O O . TYR A 1 91 ? -1.542 -3.987 -0.676 1.00 97.06 91 TYR A O 1
ATOM 766 N N . GLU A 1 92 ? -3.077 -3.299 0.814 1.00 95.81 92 GLU A N 1
ATOM 767 C CA . GLU A 1 92 ? -4.005 -2.791 -0.188 1.00 95.81 92 GLU A CA 1
ATOM 768 C C . GLU A 1 92 ? -3.407 -1.607 -0.946 1.00 95.81 92 GLU A C 1
ATOM 770 O O . GLU A 1 92 ? -3.370 -1.661 -2.171 1.00 95.81 92 GLU A O 1
ATOM 775 N N . GLN A 1 93 ? -2.851 -0.606 -0.257 1.00 97.19 93 GLN A N 1
ATOM 776 C CA . GLN A 1 93 ? -2.224 0.544 -0.923 1.00 97.19 93 GLN A CA 1
ATOM 777 C C . GLN A 1 93 ? -1.041 0.134 -1.804 1.00 97.19 93 GLN A C 1
ATOM 779 O O . GLN A 1 93 ? -0.976 0.520 -2.974 1.00 97.19 93 GLN A O 1
ATOM 784 N N . LYS A 1 94 ? -0.162 -0.734 -1.287 1.00 97.75 94 LYS A N 1
ATOM 785 C CA . LYS A 1 94 ? 0.945 -1.322 -2.054 1.00 97.75 94 LYS A CA 1
ATOM 786 C C . LYS A 1 94 ? 0.439 -2.098 -3.276 1.00 97.75 94 LYS A C 1
ATOM 788 O O . LYS A 1 94 ? 1.038 -2.050 -4.345 1.00 97.75 94 LYS A O 1
ATOM 793 N N . ASN A 1 95 ? -0.657 -2.845 -3.145 1.00 96.94 95 ASN A N 1
ATOM 794 C CA . ASN A 1 95 ? -1.219 -3.602 -4.263 1.00 96.94 95 ASN A CA 1
ATOM 795 C C . ASN A 1 95 ? -1.906 -2.696 -5.292 1.00 96.94 95 ASN A C 1
ATOM 797 O O . ASN A 1 95 ? -1.812 -3.002 -6.475 1.00 96.94 95 ASN A O 1
ATOM 801 N N . ILE A 1 96 ? -2.577 -1.615 -4.888 1.00 96.62 96 ILE A N 1
ATOM 802 C CA . ILE A 1 96 ? -3.123 -0.619 -5.824 1.00 96.62 96 ILE A CA 1
ATOM 803 C C . ILE A 1 96 ? -1.983 -0.028 -6.656 1.00 96.62 96 ILE A C 1
ATOM 805 O O . ILE A 1 96 ? -2.095 0.011 -7.880 1.00 96.62 96 ILE A O 1
ATOM 809 N N . PHE A 1 97 ? -0.871 0.322 -6.006 1.00 97.88 97 PHE A N 1
ATOM 810 C CA . PHE A 1 97 ? 0.322 0.847 -6.662 1.00 97.88 97 PHE A CA 1
ATOM 811 C C . PHE A 1 97 ? 0.884 -0.134 -7.700 1.00 97.88 97 PHE A C 1
ATOM 813 O O . PHE A 1 97 ? 0.902 0.165 -8.892 1.00 97.88 97 PHE A O 1
ATOM 820 N N . LEU A 1 98 ? 1.226 -1.356 -7.275 1.00 96.62 98 LEU A N 1
ATOM 821 C CA . LEU A 1 98 ? 1.797 -2.385 -8.157 1.00 96.62 98 LEU A CA 1
ATOM 822 C C . LEU A 1 98 ? 0.846 -2.852 -9.273 1.00 96.62 98 LEU A C 1
ATOM 824 O O . LEU A 1 98 ? 1.284 -3.474 -10.231 1.00 96.62 98 LEU A O 1
ATOM 828 N N . ASN A 1 99 ? -0.459 -2.596 -9.152 1.00 95.44 99 ASN A N 1
ATOM 829 C CA . ASN A 1 99 ? -1.455 -2.953 -10.165 1.00 95.44 99 ASN A CA 1
ATOM 830 C C . ASN A 1 99 ? -2.041 -1.730 -10.879 1.00 95.44 99 ASN A C 1
ATOM 832 O O . ASN A 1 99 ? -3.138 -1.814 -11.440 1.00 95.44 99 ASN A O 1
ATOM 836 N N . ARG A 1 100 ? -1.330 -0.599 -10.842 1.00 94.50 100 ARG A N 1
ATOM 837 C CA . ARG A 1 100 ? -1.660 0.627 -11.575 1.00 94.50 100 ARG A CA 1
ATOM 838 C C . ARG A 1 100 ? -3.100 1.108 -11.372 1.00 94.50 100 ARG A C 1
ATOM 840 O O . ARG A 1 100 ? -3.810 1.433 -12.320 1.00 94.50 100 ARG A O 1
ATOM 847 N N . GLY A 1 101 ? -3.555 1.087 -10.121 1.00 93.62 101 GLY A N 1
ATOM 848 C CA . GLY A 1 101 ? -4.863 1.605 -9.715 1.00 93.62 101 GLY A CA 1
ATOM 849 C C . GLY A 1 101 ? -5.997 0.596 -9.638 1.00 93.62 101 GLY A C 1
ATOM 850 O O . GLY A 1 101 ? -7.066 0.924 -9.124 1.00 93.62 101 GLY A O 1
ATOM 851 N N . LYS A 1 102 ? -5.794 -0.656 -10.058 1.00 93.56 102 LYS A N 1
ATOM 852 C CA . LYS A 1 102 ? -6.815 -1.686 -9.839 1.00 93.56 102 LYS A CA 1
ATOM 853 C C . LYS A 1 102 ? -6.945 -1.950 -8.343 1.00 93.56 102 LYS A C 1
ATOM 855 O O . LYS A 1 102 ? -5.978 -2.392 -7.735 1.00 93.56 102 LYS A O 1
ATOM 860 N N . ALA A 1 103 ? -8.115 -1.700 -7.758 1.00 91.62 103 ALA A N 1
ATOM 861 C CA . ALA A 1 103 ? -8.467 -2.022 -6.370 1.00 91.62 103 ALA A CA 1
ATOM 862 C C . ALA A 1 103 ? -9.178 -3.384 -6.274 1.00 91.62 103 ALA A C 1
ATOM 864 O O . ALA A 1 103 ? -9.639 -3.913 -7.286 1.00 91.62 103 ALA A O 1
ATOM 865 N N . LYS A 1 104 ? -9.288 -3.964 -5.071 1.00 91.12 104 LYS A N 1
ATOM 866 C CA . LYS A 1 104 ? -10.193 -5.112 -4.875 1.00 91.12 104 LYS A CA 1
ATOM 867 C C . LYS A 1 104 ? -11.641 -4.703 -5.165 1.00 91.12 104 LYS A C 1
ATOM 869 O O . LYS A 1 104 ? -12.099 -3.668 -4.681 1.00 91.12 104 LYS A O 1
ATOM 874 N N . GLY A 1 105 ? -12.347 -5.535 -5.924 1.00 87.44 105 GLY A N 1
ATOM 875 C CA . GLY A 1 105 ? -13.783 -5.422 -6.132 1.00 87.44 105 GLY A CA 1
ATOM 876 C C . GLY A 1 105 ? -14.595 -5.862 -4.906 1.00 87.44 105 GLY A C 1
ATOM 877 O O . GLY A 1 105 ? -14.031 -6.337 -3.915 1.00 87.44 105 GLY A O 1
ATOM 878 N N . PRO A 1 106 ? -15.934 -5.729 -4.962 1.00 86.50 106 PRO A N 1
ATOM 879 C CA . PRO A 1 106 ? -16.841 -6.182 -3.901 1.00 86.50 106 PRO A CA 1
ATOM 880 C C . PRO A 1 106 ? -16.764 -7.689 -3.614 1.00 86.50 106 PRO A C 1
ATOM 882 O O . PRO A 1 106 ? -17.089 -8.128 -2.516 1.00 86.50 106 PRO A O 1
ATOM 885 N N . ASP A 1 107 ? -16.324 -8.469 -4.597 1.00 88.81 107 ASP A N 1
ATOM 886 C CA . ASP A 1 107 ? -16.085 -9.912 -4.533 1.00 88.81 107 ASP A CA 1
ATOM 887 C C . ASP A 1 107 ? -14.718 -10.276 -3.919 1.00 88.81 107 ASP A C 1
ATOM 889 O O . ASP A 1 107 ? -14.403 -11.450 -3.740 1.00 88.81 107 ASP A O 1
ATOM 893 N N . GLY A 1 108 ? -13.897 -9.274 -3.586 1.00 85.06 108 GLY A N 1
ATOM 894 C CA . GLY A 1 108 ? -12.557 -9.445 -3.031 1.00 85.06 108 GLY A CA 1
ATOM 895 C C . GLY A 1 108 ? -11.460 -9.684 -4.073 1.00 85.06 108 GLY A C 1
ATOM 896 O O . GLY A 1 108 ? -10.283 -9.742 -3.698 1.00 85.06 108 GLY A O 1
ATOM 897 N N . TYR A 1 109 ? -11.798 -9.765 -5.365 1.00 87.31 109 TYR A N 1
ATOM 898 C CA . TYR A 1 109 ? -10.848 -9.999 -6.452 1.00 87.31 109 TYR A CA 1
ATOM 899 C C . TYR A 1 109 ? -10.441 -8.683 -7.132 1.00 87.31 109 TYR A C 1
ATOM 901 O O . TYR A 1 109 ? -11.238 -7.768 -7.303 1.00 87.31 109 TYR A O 1
ATOM 909 N N . ARG A 1 110 ? -9.163 -8.563 -7.519 1.00 89.94 110 ARG A N 1
ATOM 910 C CA . ARG A 1 110 ? -8.620 -7.376 -8.222 1.00 89.94 110 ARG A CA 1
ATOM 911 C C . ARG A 1 110 ? -8.538 -7.562 -9.743 1.00 89.94 110 ARG A C 1
ATOM 913 O O . ARG A 1 110 ? -8.468 -6.584 -10.479 1.00 89.94 110 ARG A O 1
ATOM 920 N N . GLY A 1 111 ? -8.470 -8.810 -10.219 1.00 87.38 111 GLY A N 1
ATOM 921 C CA . GLY A 1 111 ? -8.218 -9.115 -11.636 1.00 87.38 111 GLY A CA 1
ATOM 922 C C . GLY A 1 111 ? -6.835 -8.656 -12.127 1.00 87.38 111 GLY A C 1
ATOM 923 O O . GLY A 1 111 ? -6.685 -8.235 -13.276 1.00 87.38 111 GLY A O 1
ATOM 924 N N . SER A 1 112 ? -5.839 -8.642 -11.235 1.00 90.12 112 SER A N 1
ATOM 925 C CA . SER A 1 112 ? -4.455 -8.259 -11.530 1.00 90.12 112 SER A CA 1
ATOM 926 C C . SE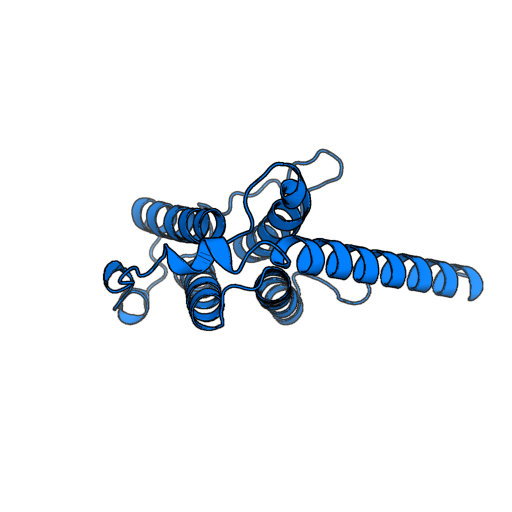R A 1 112 ? -3.502 -8.820 -10.482 1.00 90.12 112 SER A C 1
ATOM 928 O O . SER A 1 112 ? -3.893 -8.983 -9.321 1.00 90.12 112 SER A O 1
ATOM 930 N N . ASP A 1 113 ? -2.268 -9.096 -10.894 1.00 90.12 113 ASP A N 1
ATOM 931 C CA . ASP A 1 113 ? -1.229 -9.676 -10.053 1.00 90.12 113 ASP A CA 1
ATOM 932 C C . ASP A 1 113 ? -0.009 -8.751 -9.965 1.00 90.12 113 ASP A C 1
ATOM 934 O O . ASP A 1 113 ? 0.641 -8.463 -10.967 1.00 90.12 113 ASP A O 1
ATOM 938 N N . GLY A 1 114 ? 0.345 -8.331 -8.747 1.00 90.81 114 GLY A N 1
ATOM 939 C CA . GLY A 1 114 ? 1.503 -7.462 -8.515 1.00 90.81 114 GLY A CA 1
ATOM 940 C C . GLY A 1 114 ? 2.850 -8.125 -8.827 1.00 90.81 114 GLY A C 1
ATOM 941 O O . GLY A 1 114 ? 3.850 -7.426 -8.935 1.00 90.81 114 GLY A O 1
ATOM 942 N N . ARG A 1 115 ? 2.894 -9.454 -9.002 1.00 92.88 115 ARG A N 1
ATOM 943 C CA . ARG A 1 115 ? 4.077 -10.183 -9.496 1.00 92.88 115 ARG A CA 1
ATOM 944 C C . ARG A 1 115 ? 4.341 -9.945 -10.984 1.00 92.88 115 ARG A C 1
ATOM 946 O O . ARG A 1 115 ? 5.395 -10.328 -11.475 1.00 92.88 115 ARG A O 1
ATOM 953 N N . GLN A 1 116 ? 3.382 -9.368 -11.705 1.00 90.94 116 GLN A N 1
ATOM 954 C CA . GLN A 1 116 ? 3.500 -9.008 -13.121 1.00 90.94 116 GLN A CA 1
ATOM 955 C C . GLN A 1 116 ? 3.675 -7.494 -13.319 1.00 90.94 116 GLN A C 1
ATOM 957 O O . GLN A 1 116 ? 3.557 -7.004 -14.441 1.00 90.94 116 GLN A O 1
ATOM 962 N N . ALA A 1 117 ? 3.914 -6.749 -12.235 1.00 92.06 117 ALA A N 1
ATOM 963 C CA . ALA A 1 117 ? 4.177 -5.319 -12.288 1.00 92.06 117 ALA A CA 1
ATOM 964 C C . ALA A 1 117 ? 5.470 -5.024 -13.068 1.00 92.06 117 ALA A C 1
ATOM 966 O O . ALA A 1 117 ? 6.360 -5.873 -13.166 1.00 92.06 117 ALA A O 1
ATOM 967 N N . TYR A 1 118 ? 5.581 -3.821 -13.629 1.00 90.56 118 TYR A N 1
ATOM 968 C CA . TYR A 1 118 ? 6.773 -3.442 -14.381 1.00 90.56 118 TYR A CA 1
ATOM 969 C C . TYR A 1 118 ? 7.955 -3.277 -13.431 1.00 90.56 118 TYR A C 1
ATOM 971 O O . TYR A 1 118 ? 7.836 -2.667 -12.366 1.00 90.56 118 TYR A O 1
ATOM 979 N N . ILE A 1 119 ? 9.105 -3.829 -13.817 1.00 88.81 119 ILE A N 1
ATOM 980 C CA . ILE A 1 119 ? 10.278 -3.869 -12.945 1.00 88.81 119 ILE A CA 1
ATOM 981 C C . ILE A 1 119 ? 10.729 -2.447 -12.604 1.00 88.81 119 ILE A C 1
ATOM 983 O O . ILE A 1 119 ? 10.735 -2.091 -11.425 1.00 88.81 119 ILE A O 1
ATOM 987 N N . SER A 1 120 ? 11.030 -1.622 -13.611 1.00 85.50 120 SER A N 1
ATOM 988 C CA . SER A 1 120 ? 11.617 -0.297 -13.394 1.00 85.50 120 SER A CA 1
ATOM 989 C C . SER A 1 120 ? 10.625 0.696 -12.796 1.00 85.50 120 SER A C 1
ATOM 991 O O . SER A 1 120 ? 10.966 1.417 -11.862 1.00 85.50 120 SER A O 1
ATOM 993 N N . SER A 1 121 ? 9.392 0.743 -13.314 1.00 88.31 121 SER A N 1
ATOM 994 C CA . SER A 1 121 ? 8.425 1.776 -12.917 1.00 88.31 121 SER A CA 1
ATOM 995 C C . SER A 1 121 ? 7.645 1.448 -11.646 1.00 88.31 121 SER A C 1
ATOM 997 O O . SER A 1 121 ? 7.194 2.368 -10.967 1.00 88.31 121 SER A O 1
ATOM 999 N N . ASP A 1 122 ? 7.467 0.162 -11.328 1.00 92.94 122 ASP A N 1
ATOM 1000 C CA . ASP A 1 122 ? 6.557 -0.262 -10.263 1.00 92.94 122 ASP A CA 1
ATOM 1001 C C . ASP A 1 122 ? 7.326 -0.987 -9.142 1.00 92.94 122 ASP A C 1
ATOM 1003 O O . ASP A 1 122 ? 7.275 -0.577 -7.985 1.00 92.94 122 ASP A O 1
ATOM 1007 N N . LEU A 1 123 ? 8.075 -2.053 -9.442 1.00 93.62 123 LEU A N 1
ATOM 1008 C CA . LEU A 1 123 ? 8.713 -2.870 -8.399 1.00 93.62 123 LEU A CA 1
ATOM 1009 C C . LEU A 1 123 ? 9.913 -2.190 -7.742 1.00 93.62 123 LEU A C 1
ATOM 1011 O O . LEU A 1 123 ? 10.009 -2.204 -6.517 1.00 93.62 123 LEU A O 1
ATOM 1015 N N . VAL A 1 124 ? 10.806 -1.584 -8.527 1.00 91.56 124 VAL A N 1
ATOM 1016 C CA . VAL A 1 124 ? 11.960 -0.848 -7.985 1.00 91.56 124 VAL A CA 1
ATOM 1017 C C . VAL A 1 124 ? 11.483 0.334 -7.143 1.00 91.56 124 VAL A C 1
ATOM 1019 O O . VAL A 1 124 ? 11.914 0.490 -6.005 1.00 91.56 124 VAL A O 1
ATOM 1022 N N . VAL A 1 125 ? 10.502 1.095 -7.633 1.00 93.62 125 VAL A N 1
ATOM 1023 C CA . VAL A 1 125 ? 9.923 2.221 -6.885 1.00 93.62 125 VAL A CA 1
ATOM 1024 C C . VAL A 1 125 ? 9.266 1.755 -5.580 1.00 93.62 125 VAL A C 1
ATOM 1026 O O . VAL A 1 125 ? 9.488 2.356 -4.532 1.00 93.62 125 VAL A O 1
ATOM 1029 N N . ALA A 1 126 ? 8.496 0.659 -5.598 1.00 96.75 126 ALA A N 1
ATOM 1030 C CA . ALA A 1 126 ? 7.916 0.099 -4.373 1.00 96.75 126 ALA A CA 1
ATOM 1031 C C . ALA A 1 126 ? 8.983 -0.370 -3.375 1.00 96.75 126 ALA A C 1
ATOM 1033 O O . ALA A 1 126 ? 8.777 -0.266 -2.165 1.00 96.75 126 ALA A O 1
ATOM 1034 N N . LEU A 1 127 ? 10.095 -0.919 -3.866 1.00 94.81 127 LEU A N 1
ATOM 1035 C CA . LEU A 1 127 ? 11.204 -1.348 -3.026 1.00 94.81 127 LEU A CA 1
ATOM 1036 C C . LEU A 1 127 ? 11.887 -0.158 -2.346 1.00 94.81 127 LEU A C 1
ATOM 1038 O O . LEU A 1 127 ? 12.129 -0.237 -1.143 1.00 94.81 127 LEU A O 1
ATOM 1042 N N . GLU A 1 128 ? 12.146 0.930 -3.072 1.00 92.81 128 GLU A N 1
ATOM 1043 C CA . GLU A 1 128 ? 12.751 2.142 -2.501 1.00 92.81 128 GLU A CA 1
ATOM 1044 C C . GLU A 1 128 ? 11.834 2.802 -1.463 1.00 92.81 128 GLU A C 1
ATOM 1046 O O . GLU A 1 128 ? 12.283 3.089 -0.356 1.00 92.81 128 GLU A O 1
ATOM 1051 N N . ILE A 1 129 ? 10.522 2.884 -1.728 1.00 96.25 129 ILE A N 1
ATOM 1052 C CA . ILE A 1 129 ? 9.526 3.319 -0.729 1.00 96.25 129 ILE A CA 1
ATOM 1053 C C . ILE A 1 129 ? 9.652 2.497 0.566 1.00 96.25 129 ILE A C 1
ATOM 1055 O O . ILE A 1 129 ? 9.686 3.040 1.669 1.00 96.25 129 ILE A O 1
ATOM 1059 N N . VAL A 1 130 ? 9.750 1.167 0.458 1.00 95.94 130 VAL A N 1
ATOM 1060 C CA . VAL A 1 130 ? 9.870 0.291 1.634 1.00 95.94 130 VAL A CA 1
ATOM 1061 C C . VAL A 1 130 ? 11.221 0.445 2.335 1.00 95.94 130 VAL A C 1
ATOM 1063 O O . VAL A 1 130 ? 11.259 0.427 3.565 1.00 95.94 130 VAL A O 1
ATOM 1066 N N . LYS A 1 131 ? 12.324 0.602 1.596 1.00 91.31 131 LYS A N 1
ATOM 1067 C CA . LYS A 1 131 ? 13.654 0.846 2.175 1.00 91.31 131 LYS A CA 1
ATOM 1068 C C . LYS A 1 131 ? 13.676 2.141 2.977 1.00 91.31 131 LYS A C 1
ATOM 1070 O O . LYS A 1 131 ? 14.128 2.135 4.122 1.00 91.31 131 LYS A O 1
ATOM 1075 N N . ASP A 1 132 ? 13.186 3.228 2.394 1.00 91.12 132 ASP A N 1
ATOM 1076 C CA . ASP A 1 132 ? 13.190 4.539 3.035 1.00 91.12 132 ASP A CA 1
ATOM 1077 C C . ASP A 1 132 ? 12.283 4.553 4.259 1.00 91.12 132 ASP A C 1
ATOM 1079 O O . ASP A 1 132 ? 12.698 4.982 5.333 1.00 91.12 132 ASP A O 1
ATOM 1083 N N . TRP A 1 133 ? 11.102 3.946 4.157 1.00 94.69 133 TRP A N 1
ATOM 1084 C CA . TRP A 1 133 ? 10.234 3.716 5.305 1.00 94.69 133 TRP A CA 1
ATOM 1085 C C . TRP A 1 133 ? 10.930 2.982 6.458 1.00 94.69 133 TRP A C 1
ATOM 1087 O O . TRP A 1 133 ? 10.799 3.395 7.613 1.00 94.69 133 TRP A O 1
ATOM 1097 N N . ILE A 1 134 ? 11.686 1.916 6.172 1.00 91.50 134 ILE A N 1
ATOM 1098 C CA . ILE A 1 134 ? 12.432 1.187 7.206 1.00 91.50 134 ILE A CA 1
ATOM 1099 C C . ILE A 1 134 ? 13.486 2.090 7.853 1.00 91.50 134 ILE A C 1
ATOM 1101 O O . ILE A 1 134 ? 13.559 2.146 9.083 1.00 91.50 134 ILE A O 1
ATOM 1105 N N . LYS A 1 135 ? 14.262 2.831 7.049 1.00 87.38 135 LYS A N 1
ATOM 1106 C CA . LYS A 1 135 ? 15.271 3.785 7.546 1.00 87.38 135 LYS A CA 1
ATOM 1107 C C . LYS A 1 135 ? 14.650 4.876 8.424 1.00 87.38 135 LYS A C 1
ATOM 1109 O O . LYS A 1 135 ? 15.287 5.327 9.370 1.00 87.38 135 LYS A O 1
ATOM 1114 N N . SER A 1 136 ? 13.403 5.262 8.157 1.00 87.38 136 SER A N 1
ATOM 1115 C CA . SER A 1 136 ? 12.648 6.256 8.929 1.00 87.38 136 SER A CA 1
ATOM 1116 C C . SER A 1 136 ? 11.948 5.701 10.181 1.00 87.38 136 SER A C 1
ATOM 1118 O O . SER A 1 136 ? 11.120 6.390 10.771 1.00 87.38 136 SER A O 1
ATOM 1120 N N . GLY A 1 137 ? 12.258 4.474 10.618 1.00 87.88 137 GLY A N 1
ATOM 1121 C CA . GLY A 1 137 ? 11.689 3.877 11.838 1.00 87.88 137 GLY A CA 1
ATOM 1122 C C . GLY A 1 137 ? 10.484 2.966 11.594 1.00 87.88 137 GLY A C 1
ATOM 1123 O O . GLY A 1 137 ? 9.858 2.482 12.538 1.00 87.88 137 GLY A O 1
ATOM 1124 N N . ALA A 1 138 ? 10.178 2.690 10.328 1.00 91.44 138 ALA A N 1
ATOM 1125 C CA . ALA A 1 138 ? 9.186 1.724 9.894 1.00 91.44 138 ALA A CA 1
ATOM 1126 C C . ALA A 1 138 ? 7.758 1.966 10.423 1.00 91.44 138 ALA A C 1
ATOM 1128 O O . ALA A 1 138 ? 7.019 1.012 10.605 1.00 91.44 138 ALA A O 1
ATOM 1129 N N . ASN A 1 139 ? 7.286 3.192 10.648 1.00 92.19 139 ASN A N 1
ATOM 1130 C CA . ASN A 1 139 ? 5.925 3.431 11.159 1.00 92.19 139 ASN A CA 1
ATOM 1131 C C . ASN A 1 139 ? 4.799 3.009 10.173 1.00 92.19 139 ASN A C 1
ATOM 1133 O O . ASN A 1 139 ? 4.825 3.359 8.995 1.00 92.19 139 ASN A O 1
ATOM 1137 N N . SER A 1 140 ? 3.786 2.265 10.626 1.00 95.00 140 SER A N 1
ATOM 1138 C CA . SER A 1 140 ? 2.726 1.709 9.764 1.00 95.00 140 SER A CA 1
ATOM 1139 C C . SER A 1 140 ? 1.877 2.782 9.075 1.00 95.00 140 SER A C 1
ATOM 1141 O O . SER A 1 140 ? 1.429 2.586 7.943 1.00 95.00 140 SER A O 1
ATOM 1143 N N . PHE A 1 141 ? 1.653 3.914 9.744 1.00 94.44 141 PHE A N 1
ATOM 1144 C CA . PHE A 1 141 ? 0.956 5.063 9.168 1.00 94.44 141 PHE A CA 1
ATOM 1145 C C . PHE A 1 141 ? 1.767 5.702 8.036 1.00 94.44 141 PHE A C 1
ATOM 1147 O O . PHE A 1 141 ? 1.196 6.051 7.002 1.00 94.44 141 PHE A O 1
ATOM 1154 N N . ASP A 1 142 ? 3.088 5.772 8.180 1.00 95.25 142 ASP A N 1
ATOM 1155 C CA . ASP A 1 142 ? 3.955 6.393 7.179 1.00 95.25 142 ASP A CA 1
ATOM 1156 C C . ASP A 1 142 ? 4.000 5.581 5.883 1.00 95.25 142 ASP A C 1
ATOM 1158 O O . ASP A 1 142 ? 3.752 6.140 4.819 1.00 95.25 142 ASP A O 1
ATOM 1162 N N . ILE A 1 143 ? 4.206 4.259 5.938 1.00 97.81 143 ILE A N 1
ATOM 1163 C CA . ILE A 1 143 ? 4.212 3.430 4.713 1.00 97.81 143 ILE A CA 1
ATOM 1164 C C . ILE A 1 143 ? 2.854 3.404 4.014 1.00 97.81 143 ILE A C 1
ATOM 1166 O O . ILE A 1 143 ? 2.784 3.375 2.784 1.00 97.81 143 ILE A O 1
ATOM 1170 N N . TYR A 1 144 ? 1.763 3.437 4.785 1.00 97.88 144 TYR A N 1
ATOM 1171 C CA . TYR A 1 144 ? 0.426 3.580 4.220 1.00 97.88 144 TYR A CA 1
ATOM 1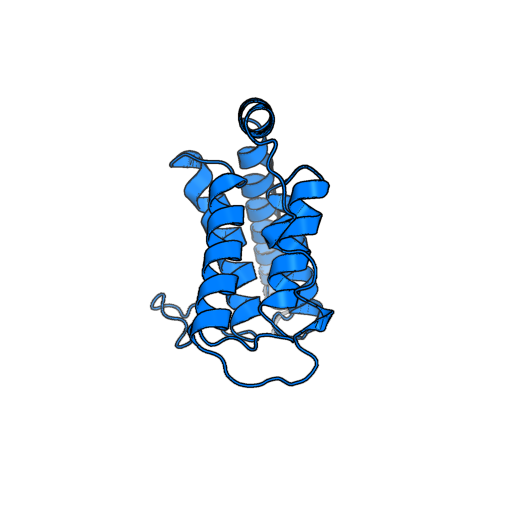172 C C . TYR A 1 144 ? 0.316 4.888 3.430 1.00 97.88 144 TYR A C 1
ATOM 1174 O O . TYR A 1 144 ? -0.140 4.868 2.285 1.00 97.88 144 TYR A O 1
ATOM 1182 N N . ASN A 1 145 ? 0.748 6.008 4.019 1.00 95.88 145 ASN A N 1
ATOM 1183 C CA . ASN A 1 145 ? 0.681 7.312 3.367 1.00 95.88 145 ASN A CA 1
ATOM 1184 C C . ASN A 1 145 ? 1.618 7.409 2.172 1.00 95.88 145 ASN A C 1
ATOM 1186 O O . ASN A 1 145 ? 1.169 7.882 1.142 1.00 95.88 145 ASN A O 1
ATOM 1190 N N . GLN A 1 146 ? 2.847 6.898 2.249 1.00 97.69 146 GLN A N 1
ATOM 1191 C CA . GLN A 1 146 ? 3.787 6.928 1.125 1.00 97.69 146 GLN A CA 1
ATOM 1192 C C . GLN A 1 146 ? 3.208 6.225 -0.113 1.00 97.69 146 GLN A C 1
ATOM 1194 O O . GLN A 1 146 ? 3.197 6.796 -1.204 1.00 97.69 146 GLN A O 1
ATOM 1199 N N . PHE A 1 147 ? 2.627 5.026 0.041 1.00 98.19 147 PHE A N 1
ATOM 1200 C CA . PHE A 1 147 ? 1.935 4.373 -1.078 1.00 98.19 147 PHE A CA 1
ATOM 1201 C C . PHE A 1 147 ? 0.666 5.119 -1.501 1.00 98.19 147 PHE A C 1
ATOM 1203 O O . PHE A 1 147 ? 0.389 5.218 -2.694 1.00 98.19 147 PHE A O 1
ATOM 1210 N N . ASN A 1 148 ? -0.119 5.638 -0.555 1.00 96.44 148 ASN A N 1
ATOM 1211 C CA . ASN A 1 148 ? -1.353 6.357 -0.865 1.00 96.44 148 ASN A CA 1
ATOM 1212 C C . ASN A 1 148 ? -1.094 7.666 -1.630 1.00 96.44 148 ASN A C 1
ATOM 1214 O O . ASN A 1 148 ? -1.777 7.951 -2.608 1.00 96.44 148 ASN A O 1
ATOM 1218 N N . GLU A 1 149 ? -0.106 8.445 -1.207 1.00 96.62 149 GLU A N 1
ATOM 1219 C CA . GLU A 1 149 ? 0.350 9.661 -1.876 1.00 96.62 149 GLU A CA 1
ATOM 1220 C C . GLU A 1 149 ? 0.863 9.331 -3.271 1.00 96.62 149 GLU A C 1
ATOM 1222 O O . GLU A 1 149 ? 0.444 9.980 -4.227 1.00 96.62 149 GLU A O 1
ATOM 1227 N N . LYS A 1 150 ? 1.643 8.250 -3.421 1.00 97.31 150 LYS A N 1
ATOM 1228 C CA . LYS A 1 150 ? 2.094 7.809 -4.743 1.00 97.31 150 LYS A CA 1
ATOM 1229 C C . LYS A 1 150 ? 0.938 7.382 -5.648 1.00 97.31 150 LYS A C 1
ATOM 1231 O O . LYS A 1 150 ? 0.914 7.713 -6.831 1.00 97.31 150 LYS A O 1
ATOM 1236 N N . ASN A 1 151 ? -0.057 6.694 -5.093 1.00 97.38 151 ASN A N 1
ATOM 1237 C CA . ASN A 1 151 ? -1.277 6.335 -5.811 1.00 97.38 151 ASN A CA 1
ATOM 1238 C C . ASN A 1 151 ? -2.081 7.574 -6.240 1.00 97.38 151 ASN A C 1
ATOM 1240 O O . ASN A 1 151 ? -2.667 7.573 -7.321 1.00 97.38 151 ASN A O 1
ATOM 1244 N N . ILE A 1 152 ? -2.123 8.628 -5.422 1.00 96.00 152 ILE A N 1
ATOM 1245 C CA . ILE A 1 152 ? -2.776 9.897 -5.777 1.00 96.00 152 ILE A CA 1
ATOM 1246 C C . ILE A 1 152 ? -1.983 10.625 -6.869 1.00 96.00 152 ILE A C 1
ATOM 1248 O O . ILE A 1 152 ? -2.575 11.061 -7.853 1.00 96.00 152 ILE A O 1
ATOM 1252 N N . GLU A 1 153 ? -0.659 10.717 -6.729 1.00 96.19 153 GLU A N 1
ATOM 1253 C CA . GLU A 1 153 ? 0.250 11.345 -7.699 1.00 96.19 153 GLU A CA 1
ATOM 1254 C C . GLU A 1 153 ? 0.105 10.721 -9.095 1.00 96.19 153 GLU A C 1
ATOM 1256 O O . GLU A 1 153 ? 0.013 11.433 -10.092 1.00 96.19 153 GLU A O 1
ATOM 1261 N N . LEU A 1 154 ? 0.008 9.390 -9.161 1.00 95.00 154 LEU A N 1
ATOM 1262 C CA . LEU A 1 154 ? -0.155 8.633 -10.406 1.00 95.00 154 LEU A CA 1
ATOM 1263 C C . LEU A 1 154 ? -1.607 8.572 -10.914 1.00 95.00 154 LEU A C 1
ATOM 1265 O O . LEU A 1 154 ? -1.876 7.949 -11.942 1.00 95.00 154 LEU A O 1
ATOM 1269 N N . GLY A 1 155 ? -2.559 9.191 -10.206 1.00 95.19 155 GLY A N 1
ATOM 1270 C CA . GLY A 1 155 ? -3.978 9.213 -10.577 1.00 95.19 155 GLY A CA 1
ATOM 1271 C C . GLY A 1 155 ? -4.717 7.883 -10.379 1.00 95.19 155 GLY A C 1
ATOM 1272 O O . GLY A 1 155 ? -5.835 7.717 -10.864 1.00 95.19 155 GLY A O 1
ATOM 1273 N N . TYR A 1 156 ? -4.120 6.931 -9.663 1.00 94.56 156 TYR A N 1
ATOM 1274 C CA . TYR A 1 156 ? -4.713 5.632 -9.328 1.00 94.56 156 TYR A CA 1
ATOM 1275 C C . TYR A 1 156 ? -5.816 5.748 -8.282 1.00 94.56 156 TYR A C 1
ATOM 1277 O O . TYR A 1 156 ? -6.766 4.965 -8.271 1.00 94.56 156 TYR A O 1
ATOM 1285 N N . ILE A 1 157 ? -5.687 6.735 -7.401 1.00 92.69 157 ILE A N 1
ATOM 1286 C CA . ILE A 1 157 ? -6.671 7.065 -6.382 1.00 92.69 157 ILE A CA 1
ATOM 1287 C C . ILE A 1 157 ? -7.079 8.519 -6.562 1.00 92.69 157 ILE A C 1
ATOM 1289 O O . ILE A 1 157 ? -6.250 9.423 -6.547 1.00 92.69 157 ILE A O 1
ATOM 1293 N N . ASP A 1 158 ? -8.385 8.746 -6.665 1.00 87.62 158 ASP A N 1
ATOM 1294 C CA . ASP A 1 158 ? -8.946 10.088 -6.587 1.00 87.62 158 ASP A CA 1
ATOM 1295 C C . ASP A 1 158 ? -9.158 10.453 -5.104 1.00 87.62 158 ASP A C 1
ATOM 1297 O O . ASP A 1 158 ? -10.010 9.840 -4.446 1.00 87.62 158 ASP A O 1
ATOM 1301 N N . PRO A 1 159 ? -8.443 11.457 -4.561 1.00 80.19 159 PRO A N 1
ATOM 1302 C CA . PRO A 1 159 ? -8.570 11.853 -3.159 1.00 80.19 159 PRO A CA 1
ATOM 1303 C C . PRO A 1 159 ? -9.982 12.345 -2.806 1.00 80.19 159 PRO A C 1
ATOM 1305 O O . PRO A 1 159 ? -10.352 12.369 -1.635 1.00 80.19 159 PRO A O 1
ATOM 1308 N N . LYS A 1 160 ? -10.805 12.714 -3.799 1.00 73.94 160 LYS A N 1
ATOM 1309 C CA . LYS A 1 160 ? -12.205 13.113 -3.593 1.00 73.94 160 LYS A CA 1
ATOM 1310 C C . LYS A 1 160 ? -13.153 11.913 -3.474 1.00 73.94 160 LYS A C 1
ATOM 1312 O O . LYS A 1 160 ? -14.284 12.074 -3.003 1.00 73.94 160 LYS A O 1
ATOM 1317 N N . LYS A 1 161 ? -12.730 10.718 -3.900 1.00 68.19 161 LYS A N 1
ATOM 1318 C CA . LYS A 1 161 ? -13.543 9.485 -3.913 1.00 68.19 161 LYS A CA 1
ATOM 1319 C C . LYS A 1 161 ? -13.206 8.503 -2.786 1.00 68.19 161 LYS A C 1
ATOM 1321 O O . LYS A 1 161 ? -13.890 7.488 -2.676 1.00 68.19 161 LYS A O 1
ATOM 1326 N N . GLN A 1 162 ? -12.192 8.795 -1.974 1.00 63.47 162 GLN A N 1
ATOM 1327 C CA . GLN A 1 162 ? -11.682 7.898 -0.929 1.00 63.47 162 GLN A CA 1
ATOM 1328 C C . GLN A 1 162 ? -12.526 7.852 0.349 1.00 63.47 162 GLN A C 1
ATOM 1330 O O . GLN A 1 162 ? -12.998 8.934 0.762 1.00 63.47 162 GLN A O 1
#